Protein AF-A0A377XIR5-F1 (afdb_monomer_lite)

Foldseek 3Di:
DFDDDDPVVVVVVVVVLVPDPVRPDDDDDDDPDGDPDDDPVVVVVVVVVVVVVVVVVVVVD

InterPro domains:
  IPR014717 Translation elongation factor EF1B/small ribosomal subunit protein bS6 [G3DSA:3.30.70.60] (1-58)
  IPR035980 Small ribosomal subunit protein bS6 superfamily [SSF54995] (1-42)

Secondary structure (DSSP, 8-state):
------HHHHHHHHHHHHH-TT-S-------SS---SPPHHHHHHHHHHHHHHHHHHHTT-

Radius of gyration: 19.27 Å; chains: 1; bounding box: 40×24×48 Å

Sequence (61 aa):
MNVEAPQEAIDELETNFRFNDAVIRSMVMRTKHAVTEASPMVKAKDERRERRGRFRQRNRR

Organism: Klebsie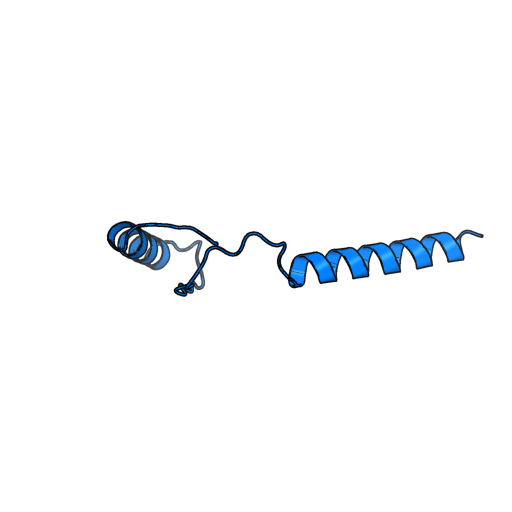lla pneumoniae (NCBI:txid573)

Structure (mmCIF, N/CA/C/O backbone):
data_AF-A0A377XIR5-F1
#
_entry.id   AF-A0A377XIR5-F1
#
loop_
_atom_site.group_PDB
_atom_site.id
_atom_site.type_symbol
_atom_site.label_atom_id
_atom_site.label_alt_id
_atom_site.label_comp_id
_atom_site.label_asym_id
_atom_site.label_entity_id
_atom_site.label_seq_id
_atom_site.pdbx_PDB_ins_code
_atom_site.Cartn_x
_atom_site.Cartn_y
_atom_site.Cartn_z
_atom_site.occupancy
_atom_site.B_iso_or_equiv
_atom_site.auth_seq_id
_atom_site.auth_comp_id
_atom_site.auth_asym_id
_atom_site.auth_atom_id
_atom_site.pdbx_PDB_model_num
ATOM 1 N N . MET A 1 1 ? -0.924 -2.099 -2.191 1.00 86.94 1 MET A N 1
ATOM 2 C CA . MET A 1 1 ? -1.630 -3.328 -1.771 1.00 86.94 1 MET A CA 1
ATOM 3 C C . MET A 1 1 ? -3.052 -3.237 -2.298 1.00 86.94 1 MET A C 1
ATOM 5 O O . MET A 1 1 ? -3.580 -2.134 -2.288 1.00 86.94 1 MET A O 1
ATOM 9 N N . ASN A 1 2 ? -3.633 -4.328 -2.800 1.00 90.06 2 ASN A N 1
ATOM 10 C CA . ASN A 1 2 ? -5.058 -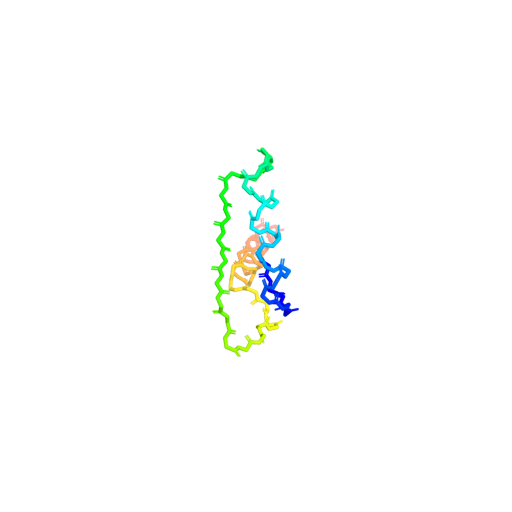4.383 -3.139 1.00 90.06 2 ASN A CA 1
ATOM 11 C C . ASN A 1 2 ? -5.719 -5.382 -2.183 1.00 90.06 2 ASN A C 1
ATOM 13 O O . ASN A 1 2 ? -5.350 -6.554 -2.204 1.00 90.06 2 ASN A O 1
ATOM 17 N N . VAL A 1 3 ? -6.592 -4.903 -1.298 1.00 90.62 3 VAL A N 1
ATOM 18 C CA . VAL A 1 3 ? -7.168 -5.683 -0.194 1.00 90.62 3 VAL A CA 1
ATOM 19 C C . VAL A 1 3 ? -8.593 -5.215 0.085 1.00 90.62 3 VAL A C 1
ATOM 21 O O . VAL A 1 3 ? -8.881 -4.022 -0.008 1.00 90.62 3 VAL A O 1
ATOM 24 N N . GLU A 1 4 ? -9.471 -6.158 0.414 1.00 93.06 4 GLU A N 1
ATOM 25 C CA . GLU A 1 4 ? -10.824 -5.894 0.898 1.00 93.06 4 GLU A CA 1
ATOM 26 C C . GLU A 1 4 ? -10.817 -5.984 2.425 1.00 93.06 4 GLU A C 1
ATOM 28 O O . GLU A 1 4 ? -10.441 -7.010 2.991 1.00 93.06 4 GLU A O 1
ATOM 33 N N . ALA A 1 5 ? -11.157 -4.883 3.089 1.00 91.88 5 ALA A N 1
ATOM 34 C CA . ALA A 1 5 ? -11.115 -4.771 4.539 1.00 91.88 5 ALA A CA 1
ATOM 35 C C . ALA A 1 5 ? -12.171 -3.765 5.028 1.00 91.88 5 ALA A C 1
ATOM 37 O O . ALA A 1 5 ? -12.521 -2.838 4.286 1.00 91.88 5 ALA A O 1
ATOM 38 N N . PRO A 1 6 ? -12.676 -3.924 6.265 1.00 94.12 6 PRO A N 1
ATOM 39 C CA . PRO A 1 6 ? -13.547 -2.937 6.891 1.00 94.12 6 PRO A CA 1
ATOM 40 C C . PRO A 1 6 ? -12.790 -1.632 7.166 1.00 94.12 6 PRO A C 1
ATOM 42 O O . PRO A 1 6 ? -11.561 -1.617 7.249 1.00 94.12 6 PRO A O 1
ATOM 45 N N . GLN A 1 7 ? -13.533 -0.536 7.342 1.00 91.88 7 GLN A N 1
ATOM 46 C CA . GLN A 1 7 ? -12.942 0.787 7.560 1.00 91.88 7 GLN A CA 1
ATOM 47 C C . GLN A 1 7 ? -12.046 0.832 8.805 1.00 91.88 7 GLN A C 1
ATOM 49 O O . GLN A 1 7 ? -10.945 1.362 8.731 1.00 91.88 7 GLN A O 1
ATOM 54 N N . GLU A 1 8 ? -12.474 0.200 9.897 1.00 95.56 8 GLU A N 1
ATOM 55 C CA . GLU A 1 8 ? -11.733 0.163 11.166 1.00 95.56 8 GLU A CA 1
ATOM 56 C C . GLU A 1 8 ? -10.309 -0.392 10.992 1.00 95.56 8 GLU A C 1
ATOM 58 O O . GLU A 1 8 ? -9.349 0.163 11.519 1.00 95.56 8 GLU A O 1
ATOM 63 N N . ALA A 1 9 ? -10.149 -1.436 10.171 1.00 94.94 9 ALA A N 1
ATOM 64 C CA . ALA A 1 9 ? -8.841 -2.021 9.885 1.00 94.94 9 ALA A CA 1
ATOM 65 C C . ALA A 1 9 ? -7.948 -1.093 9.039 1.00 94.94 9 ALA A C 1
ATOM 67 O O . ALA A 1 9 ? -6.723 -1.118 9.169 1.00 94.94 9 ALA A O 1
ATOM 68 N N . ILE A 1 10 ? -8.538 -0.272 8.162 1.00 93.88 10 ILE A N 1
ATOM 69 C CA . ILE A 1 10 ? -7.795 0.721 7.374 1.00 93.88 10 ILE A CA 1
ATOM 70 C C . ILE A 1 10 ? -7.279 1.846 8.277 1.00 93.88 10 ILE A C 1
ATOM 72 O O . ILE A 1 10 ? -6.126 2.251 8.132 1.00 93.88 10 ILE A O 1
ATOM 76 N N . ASP A 1 11 ? -8.096 2.301 9.225 1.00 93.75 11 ASP A N 1
ATOM 77 C CA . ASP A 1 11 ? -7.739 3.377 10.156 1.00 93.75 11 ASP A CA 1
ATOM 78 C C . ASP A 1 11 ? -6.595 2.943 11.099 1.00 93.75 11 ASP A C 1
ATOM 80 O O . ASP A 1 11 ? -5.653 3.698 1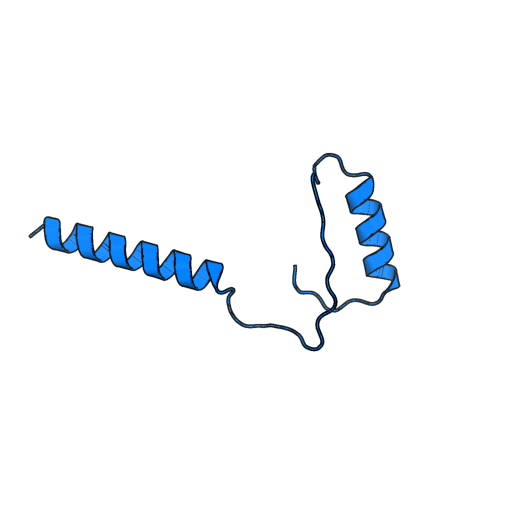1.377 1.00 93.75 11 ASP A O 1
ATOM 84 N N . GLU A 1 12 ? -6.617 1.681 11.536 1.00 94.50 12 GLU A N 1
ATOM 85 C CA . GLU A 1 12 ? -5.548 1.089 12.344 1.00 94.50 12 GLU A CA 1
ATOM 86 C C . GLU A 1 12 ? -4.233 0.965 11.545 1.00 94.50 12 GLU A C 1
ATOM 88 O O . GLU A 1 12 ? -3.151 1.304 12.035 1.00 94.50 12 GLU A O 1
ATOM 93 N N . LEU A 1 13 ? -4.312 0.563 10.269 1.00 93.12 13 LEU A N 1
ATOM 94 C CA . LEU A 1 13 ? -3.161 0.523 9.358 1.00 93.12 13 LEU A CA 1
ATOM 95 C C . LEU A 1 13 ? -2.558 1.910 9.103 1.00 93.12 13 LEU A C 1
ATOM 97 O O . LEU A 1 13 ? -1.333 2.043 9.054 1.00 93.12 13 LEU A O 1
ATOM 101 N N . GLU A 1 14 ? -3.388 2.941 8.950 1.00 92.12 14 GLU A N 1
ATOM 102 C CA . GLU A 1 14 ? -2.921 4.317 8.768 1.00 92.12 14 GLU A CA 1
ATOM 103 C C . GLU A 1 14 ? -2.135 4.804 9.991 1.00 92.12 14 GLU A C 1
ATOM 105 O O . GLU A 1 14 ? -1.030 5.342 9.853 1.00 92.12 14 GLU A O 1
ATOM 110 N N . THR A 1 15 ? -2.655 4.519 11.187 1.00 93.62 15 THR A N 1
ATOM 111 C CA . THR A 1 15 ? -1.986 4.814 12.459 1.00 93.62 15 THR A CA 1
ATOM 112 C C . THR A 1 15 ? -0.619 4.129 12.524 1.00 93.62 15 THR A C 1
ATOM 114 O O . THR A 1 15 ? 0.396 4.780 12.780 1.00 93.62 15 THR A O 1
ATOM 117 N N . ASN A 1 16 ? -0.558 2.839 12.1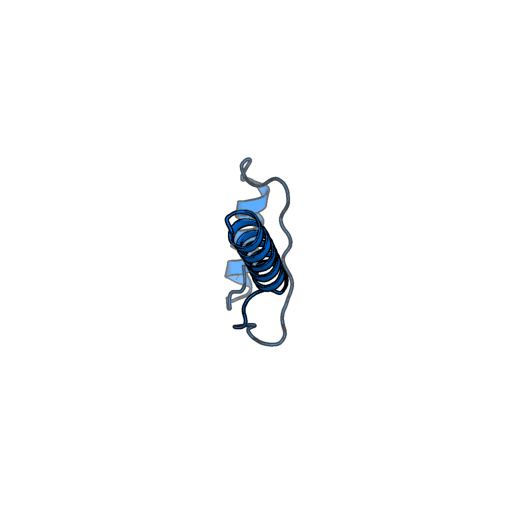88 1.00 94.31 16 ASN A N 1
ATOM 118 C CA . ASN A 1 16 ? 0.692 2.078 12.174 1.00 94.31 16 ASN A CA 1
ATOM 119 C C . ASN A 1 16 ? 1.720 2.635 11.179 1.00 94.31 16 ASN A C 1
ATOM 121 O O . ASN A 1 16 ? 2.899 2.751 11.516 1.00 94.31 16 ASN A O 1
ATOM 125 N N . PHE A 1 17 ? 1.305 3.025 9.970 1.00 94.06 17 PHE A N 1
ATOM 126 C CA . PHE A 1 17 ? 2.221 3.621 8.992 1.00 94.06 17 PHE A CA 1
ATOM 127 C C . PHE A 1 17 ? 2.741 4.996 9.417 1.00 94.06 17 PHE A C 1
ATOM 129 O O . PHE A 1 17 ? 3.851 5.356 9.035 1.00 94.06 17 PHE A O 1
ATOM 136 N N . ARG A 1 18 ? 1.985 5.762 10.214 1.00 91.50 18 ARG A N 1
ATOM 137 C CA . ARG A 1 18 ? 2.395 7.100 10.665 1.00 91.50 18 ARG A CA 1
ATOM 138 C C . ARG A 1 18 ? 3.521 7.080 11.702 1.00 91.50 18 ARG A C 1
ATOM 140 O O . ARG A 1 18 ? 4.296 8.041 11.755 1.00 91.50 18 ARG A O 1
ATOM 147 N N . PHE A 1 19 ? 3.576 6.036 12.528 1.00 90.94 19 PHE A N 1
ATOM 148 C CA . PHE A 1 19 ? 4.561 5.885 13.606 1.00 90.94 19 PHE A CA 1
ATOM 149 C C . PHE A 1 19 ? 5.725 4.955 13.252 1.00 90.94 19 PHE A C 1
ATOM 151 O O . PHE A 1 19 ? 6.682 4.868 14.016 1.00 90.94 19 PHE A O 1
ATOM 158 N N . ASN A 1 20 ? 5.666 4.287 12.100 1.00 92.81 20 ASN A N 1
ATOM 159 C CA . ASN A 1 20 ? 6.725 3.407 11.631 1.00 92.81 20 ASN A CA 1
ATOM 160 C C . ASN A 1 20 ? 7.750 4.182 10.788 1.00 92.81 20 ASN A C 1
ATOM 162 O O . ASN A 1 20 ? 7.442 4.687 9.710 1.00 92.81 20 ASN A O 1
ATOM 166 N N . ASP A 1 21 ? 8.987 4.236 11.264 1.00 92.75 21 ASP A N 1
ATOM 167 C CA . ASP A 1 21 ? 10.120 4.904 10.622 1.00 92.75 21 ASP A CA 1
ATOM 168 C C . ASP A 1 21 ? 10.637 4.183 9.366 1.00 92.75 21 ASP A C 1
ATOM 170 O O . ASP A 1 21 ? 11.267 4.805 8.508 1.00 92.75 21 ASP A O 1
ATOM 174 N N . ALA A 1 22 ? 10.307 2.902 9.184 1.00 95.44 22 ALA A N 1
ATOM 175 C CA . ALA A 1 22 ? 10.569 2.177 7.943 1.00 95.44 22 ALA A CA 1
ATOM 176 C C . ALA A 1 22 ? 9.639 2.604 6.788 1.00 95.44 22 ALA A C 1
ATOM 178 O O . ALA A 1 22 ? 9.885 2.245 5.631 1.00 95.44 22 ALA A O 1
ATOM 179 N N . VAL A 1 23 ? 8.572 3.366 7.066 1.00 92.25 23 VAL A N 1
ATOM 180 C CA . VAL A 1 23 ? 7.585 3.803 6.070 1.00 92.25 23 VAL A CA 1
ATOM 181 C C . VAL A 1 23 ? 7.716 5.302 5.809 1.00 92.25 23 VAL A C 1
ATOM 183 O O . VAL A 1 23 ? 7.299 6.142 6.592 1.00 92.25 23 VAL A O 1
ATOM 186 N N . ILE A 1 24 ? 8.272 5.652 4.646 1.00 93.19 24 ILE A N 1
ATOM 187 C CA . ILE A 1 24 ? 8.572 7.052 4.298 1.00 93.19 24 ILE A CA 1
ATOM 188 C C . ILE A 1 24 ? 7.321 7.800 3.804 1.00 93.19 24 ILE A C 1
ATOM 190 O O . ILE A 1 24 ? 7.145 8.982 4.095 1.00 93.19 24 ILE A O 1
ATOM 194 N N . ARG A 1 25 ? 6.467 7.137 3.006 1.00 94.50 25 ARG A N 1
ATOM 195 C CA . ARG A 1 25 ? 5.204 7.679 2.466 1.00 94.50 25 ARG A CA 1
ATOM 196 C C . ARG A 1 25 ? 4.204 6.549 2.227 1.00 94.50 25 ARG A C 1
ATOM 198 O O . ARG A 1 25 ? 4.573 5.523 1.658 1.00 94.50 25 ARG A O 1
ATOM 205 N N . SER A 1 26 ? 2.943 6.769 2.583 1.00 92.06 26 SER A N 1
ATOM 206 C CA . SER A 1 26 ? 1.824 5.856 2.328 1.00 92.06 26 SER A CA 1
ATOM 207 C C . SER A 1 26 ? 0.706 6.571 1.556 1.00 92.06 26 SER A C 1
ATOM 209 O O . SER A 1 26 ? 0.575 7.793 1.605 1.00 92.06 26 SER A O 1
ATOM 211 N N . MET A 1 27 ? -0.072 5.811 0.784 1.00 93.31 27 MET A N 1
ATOM 212 C CA . MET A 1 27 ? -1.258 6.293 0.073 1.00 93.31 27 MET A CA 1
ATOM 213 C C . MET A 1 27 ? -2.317 5.193 0.088 1.00 93.31 27 MET A C 1
ATOM 215 O O . MET A 1 27 ? -2.033 4.056 -0.293 1.00 93.31 27 MET A O 1
ATOM 219 N N . VAL A 1 28 ? -3.534 5.552 0.490 1.00 92.69 28 VAL A N 1
ATOM 220 C CA . VAL A 1 28 ? -4.704 4.669 0.503 1.00 92.69 28 VAL A CA 1
ATOM 221 C C . VAL A 1 28 ? -5.721 5.206 -0.501 1.00 92.69 28 VAL A C 1
ATOM 223 O O . VAL A 1 28 ? -6.005 6.401 -0.528 1.00 92.69 28 VAL A O 1
ATOM 226 N N . MET A 1 29 ? -6.255 4.334 -1.358 1.00 92.44 29 MET A N 1
ATOM 227 C CA . MET A 1 29 ? -7.257 4.694 -2.36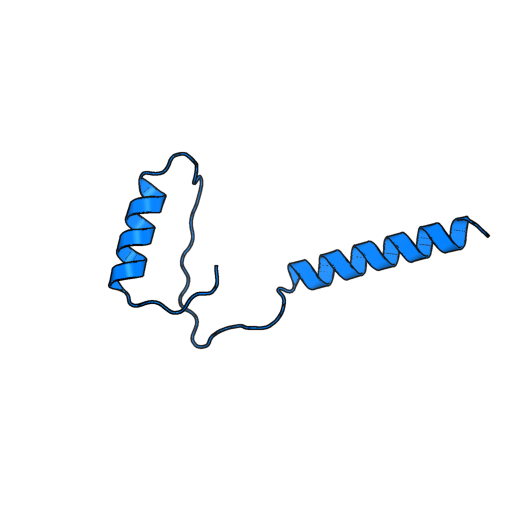4 1.00 92.44 29 MET A CA 1
ATOM 228 C C . MET A 1 29 ? -8.403 3.690 -2.341 1.00 92.44 29 MET A C 1
ATOM 230 O O . MET A 1 29 ? -8.177 2.480 -2.320 1.00 92.44 29 MET A O 1
ATOM 234 N N . ARG A 1 30 ? -9.641 4.194 -2.381 1.00 92.19 30 ARG A N 1
ATOM 235 C CA . ARG A 1 30 ? -10.830 3.350 -2.529 1.00 92.19 30 ARG A CA 1
ATOM 236 C C . ARG A 1 30 ? -10.951 2.866 -3.967 1.00 92.19 30 ARG A C 1
ATOM 238 O O . ARG A 1 30 ? -10.813 3.646 -4.908 1.00 92.19 30 ARG A O 1
ATOM 245 N N . THR A 1 31 ? -11.297 1.596 -4.119 1.00 91.06 31 THR A N 1
ATOM 246 C CA . THR A 1 31 ? -11.516 0.966 -5.422 1.00 91.06 31 THR A CA 1
ATOM 247 C C . THR A 1 31 ? -12.929 0.405 -5.447 1.00 91.06 31 THR A C 1
ATOM 249 O O . THR A 1 31 ? -13.378 -0.165 -4.459 1.00 91.06 31 THR A O 1
ATOM 252 N N . LYS A 1 32 ? -13.654 0.592 -6.554 1.00 90.69 32 LYS A N 1
ATOM 253 C CA . LYS A 1 32 ? -15.054 0.140 -6.661 1.00 90.69 32 LYS A CA 1
ATOM 254 C C . LYS A 1 32 ? -15.176 -1.387 -6.685 1.00 90.69 32 LYS A C 1
ATOM 256 O O . LYS A 1 32 ? -16.157 -1.926 -6.193 1.00 90.69 32 LYS A O 1
ATOM 261 N N . HIS A 1 33 ? -14.181 -2.057 -7.265 1.00 89.62 33 HIS A N 1
ATOM 262 C CA . HIS A 1 33 ? -14.110 -3.509 -7.404 1.00 89.62 33 HIS A CA 1
ATOM 263 C C . HIS A 1 33 ? -12.666 -3.980 -7.208 1.00 89.62 33 HIS A C 1
ATOM 265 O O . HIS A 1 33 ? -11.726 -3.207 -7.422 1.00 89.62 33 HIS A O 1
ATOM 271 N N . ALA A 1 34 ? -12.488 -5.248 -6.838 1.00 88.81 34 ALA A N 1
ATOM 272 C CA . ALA A 1 34 ? -11.170 -5.851 -6.684 1.00 88.81 34 ALA A CA 1
ATOM 273 C C . ALA A 1 34 ? -10.478 -6.033 -8.047 1.00 88.81 34 ALA A C 1
ATOM 275 O O . ALA A 1 34 ? -10.993 -6.702 -8.941 1.00 88.81 34 ALA A O 1
ATOM 276 N N . VAL A 1 35 ? -9.283 -5.457 -8.198 1.00 89.31 35 VAL A N 1
ATOM 277 C CA . VAL A 1 35 ? -8.430 -5.646 -9.380 1.00 89.31 35 VAL A CA 1
ATOM 278 C C . VAL A 1 35 ? -7.554 -6.888 -9.199 1.00 89.31 35 VAL A C 1
ATOM 280 O O . VAL A 1 35 ? -6.675 -6.912 -8.336 1.00 89.31 35 VAL A O 1
ATOM 283 N N . THR A 1 36 ? -7.775 -7.912 -10.020 1.00 89.56 36 THR A N 1
ATOM 284 C CA . THR A 1 36 ? -7.049 -9.195 -9.950 1.00 89.56 36 THR A CA 1
ATOM 285 C C . THR A 1 36 ? -5.981 -9.352 -11.031 1.00 89.56 36 THR A C 1
ATOM 287 O O . THR A 1 36 ? -5.139 -10.244 -10.948 1.00 89.56 36 THR A O 1
ATOM 290 N N . GLU A 1 37 ? -5.980 -8.482 -12.041 1.00 89.56 37 GLU A N 1
ATOM 291 C CA . GLU A 1 37 ? -5.006 -8.550 -13.123 1.00 89.56 37 GLU A CA 1
ATOM 292 C C . GLU A 1 37 ? -3.614 -8.057 -12.712 1.00 89.56 37 GLU A C 1
ATOM 294 O O . GLU A 1 37 ? -3.446 -7.185 -11.856 1.00 89.56 37 GLU A O 1
ATOM 299 N N . ALA A 1 38 ? -2.593 -8.577 -13.399 1.00 88.88 38 ALA A N 1
ATOM 300 C CA . ALA A 1 38 ? -1.225 -8.112 -13.232 1.00 88.88 38 ALA A CA 1
ATOM 301 C C . ALA A 1 38 ? -1.095 -6.611 -13.545 1.00 88.88 38 ALA A C 1
ATOM 303 O O . ALA A 1 38 ? -1.588 -6.125 -14.569 1.00 88.88 38 ALA A O 1
ATOM 304 N N . SER A 1 39 ? -0.359 -5.894 -12.686 1.00 90.12 39 SER A N 1
ATOM 305 C CA . SER A 1 39 ? -0.108 -4.460 -12.848 1.00 90.12 39 SER A CA 1
ATOM 306 C C . SER A 1 39 ? 0.545 -4.152 -14.205 1.00 90.12 39 SER A C 1
ATOM 308 O O . SER A 1 39 ? 1.466 -4.871 -14.616 1.00 90.12 39 SER A O 1
ATOM 310 N N . PRO A 1 40 ? 0.162 -3.045 -14.874 1.00 88.00 40 PRO A N 1
ATOM 311 C CA . PRO A 1 40 ? 0.809 -2.588 -16.103 1.00 88.00 40 PRO A CA 1
ATOM 312 C C . PRO A 1 40 ? 2.332 -2.458 -15.977 1.00 88.00 40 PRO A C 1
ATOM 314 O O . PRO A 1 40 ? 3.060 -2.722 -16.931 1.00 88.00 40 PRO A O 1
ATOM 317 N N . MET A 1 41 ? 2.836 -2.111 -14.787 1.00 90.44 41 MET A N 1
ATOM 318 C CA . MET A 1 41 ? 4.276 -2.023 -14.534 1.00 90.44 41 MET A CA 1
ATOM 319 C C . MET A 1 41 ? 4.978 -3.380 -14.617 1.00 90.44 41 MET A C 1
ATOM 321 O O . MET A 1 41 ? 6.102 -3.456 -15.115 1.00 90.44 41 MET A O 1
ATOM 325 N N . VAL A 1 42 ? 4.332 -4.445 -14.132 1.00 89.06 42 VAL A N 1
ATOM 326 C CA . VAL A 1 42 ? 4.872 -5.810 -14.202 1.00 89.06 42 VAL A CA 1
ATOM 327 C C . VAL A 1 42 ? 4.897 -6.260 -15.658 1.00 89.06 42 VAL A C 1
ATOM 329 O O . VAL A 1 42 ? 5.964 -6.612 -16.157 1.00 89.06 42 VAL A O 1
ATOM 332 N N . LYS A 1 43 ? 3.771 -6.102 -16.369 1.00 87.25 43 LYS A N 1
ATOM 333 C CA . LYS A 1 43 ? 3.668 -6.412 -17.804 1.00 87.25 43 LYS A CA 1
ATOM 334 C C . LYS A 1 43 ? 4.768 -5.698 -18.611 1.00 87.25 43 LYS A C 1
ATOM 336 O O . LYS A 1 43 ? 5.519 -6.331 -19.349 1.00 87.25 43 LYS A O 1
ATOM 341 N N . ALA A 1 44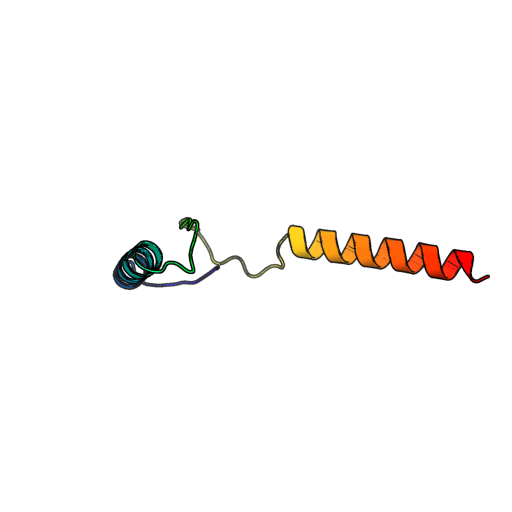 ? 4.960 -4.395 -18.389 1.00 88.75 44 ALA A N 1
ATOM 342 C CA . ALA A 1 44 ? 5.988 -3.612 -19.080 1.00 88.75 44 ALA A CA 1
ATOM 343 C C . ALA A 1 44 ? 7.431 -4.052 -18.753 1.00 88.75 44 ALA A C 1
ATOM 345 O O . ALA A 1 44 ? 8.321 -3.984 -19.610 1.00 88.75 44 ALA A O 1
ATOM 346 N N . LYS A 1 45 ? 7.696 -4.485 -17.514 1.00 88.50 45 LYS A N 1
ATOM 347 C CA . LYS A 1 45 ? 9.013 -4.989 -17.101 1.00 88.50 45 LYS A CA 1
ATOM 348 C C . LYS A 1 45 ? 9.341 -6.308 -17.802 1.00 88.50 45 LYS A C 1
ATOM 350 O O . LYS A 1 45 ? 10.465 -6.456 -18.294 1.00 88.50 45 LYS A O 1
ATOM 355 N N . ASP A 1 46 ? 8.378 -7.219 -17.879 1.00 87.00 46 ASP A N 1
ATOM 356 C CA . ASP A 1 46 ? 8.550 -8.521 -18.521 1.00 87.00 46 ASP A CA 1
ATOM 357 C C . ASP A 1 46 ? 8.780 -8.365 -20.027 1.00 87.00 46 ASP A C 1
ATOM 359 O O . ASP A 1 46 ? 9.784 -8.860 -20.546 1.00 87.00 46 ASP A O 1
ATOM 363 N N . GLU A 1 47 ? 7.994 -7.526 -20.707 1.00 87.31 47 GLU A N 1
ATOM 364 C CA . GLU A 1 47 ? 8.221 -7.210 -22.121 1.00 87.31 47 GLU A CA 1
ATOM 365 C C . GLU A 1 47 ? 9.618 -6.630 -22.393 1.00 87.31 47 GLU A C 1
ATOM 367 O O . GLU A 1 47 ? 10.270 -6.969 -23.389 1.00 87.31 47 GLU A O 1
ATOM 372 N N . ARG A 1 48 ? 10.112 -5.728 -21.527 1.00 87.00 48 ARG A N 1
ATOM 373 C CA . ARG A 1 48 ? 11.476 -5.186 -21.660 1.00 87.00 48 ARG A CA 1
ATOM 374 C C . ARG A 1 48 ? 12.529 -6.273 -21.462 1.00 87.00 48 ARG A C 1
ATOM 376 O O . ARG A 1 48 ? 13.545 -6.258 -22.165 1.00 87.00 48 ARG A O 1
ATOM 383 N N . ARG A 1 49 ? 12.319 -7.194 -20.518 1.00 87.12 49 ARG A N 1
ATOM 384 C CA . ARG A 1 49 ? 13.232 -8.314 -20.255 1.00 87.12 49 ARG A CA 1
ATOM 385 C C . ARG A 1 49 ? 13.286 -9.265 -21.448 1.00 87.12 49 ARG A C 1
ATOM 387 O O . ARG A 1 49 ? 14.383 -9.606 -21.889 1.00 87.12 49 ARG A O 1
ATOM 394 N N . GLU A 1 50 ? 12.139 -9.615 -22.018 1.00 86.56 50 GLU A N 1
ATOM 395 C CA . GLU A 1 50 ? 12.048 -10.454 -23.213 1.00 86.56 50 GLU A CA 1
ATOM 396 C C . GLU A 1 50 ? 12.722 -9.814 -24.426 1.00 86.56 50 GLU A C 1
ATOM 398 O O . GLU A 1 50 ? 13.526 -10.461 -25.101 1.00 86.56 50 GLU A O 1
ATOM 403 N N . ARG A 1 51 ? 12.461 -8.521 -24.680 1.00 85.81 51 ARG A N 1
ATOM 404 C CA . ARG A 1 51 ? 13.132 -7.777 -25.759 1.00 85.81 51 ARG A CA 1
ATOM 405 C C . ARG A 1 51 ? 14.651 -7.858 -25.610 1.00 85.81 51 ARG A C 1
ATOM 407 O O . ARG A 1 51 ? 15.334 -8.210 -26.568 1.00 85.81 51 ARG A O 1
ATOM 414 N N . ARG A 1 52 ? 15.190 -7.608 -24.409 1.00 84.88 52 ARG A N 1
ATOM 415 C CA . ARG A 1 52 ? 16.637 -7.715 -24.128 1.00 84.88 52 ARG A CA 1
ATOM 416 C C . ARG A 1 52 ? 17.179 -9.136 -24.339 1.00 84.88 52 ARG A C 1
ATOM 418 O O . ARG A 1 52 ? 18.291 -9.282 -24.845 1.00 84.88 52 ARG A O 1
ATOM 425 N N . GLY A 1 53 ? 16.412 -10.168 -23.987 1.00 83.12 53 GLY A N 1
ATOM 426 C CA . GLY A 1 53 ? 16.765 -11.571 -24.233 1.00 83.12 53 GLY A CA 1
ATOM 427 C C . GLY A 1 53 ? 16.894 -11.893 -25.725 1.00 83.12 53 GLY A C 1
ATOM 428 O O . GLY A 1 53 ? 17.909 -12.453 -26.143 1.00 83.12 53 GLY A O 1
ATOM 429 N N . ARG A 1 54 ? 15.930 -11.442 -26.541 1.00 80.44 54 ARG A N 1
ATOM 430 C CA . ARG A 1 54 ? 15.957 -11.612 -28.006 1.00 80.44 54 ARG A CA 1
ATOM 431 C C . ARG A 1 54 ? 17.167 -10.932 -28.652 1.00 80.44 54 ARG A C 1
ATOM 433 O O . ARG A 1 54 ? 17.832 -11.544 -29.485 1.00 80.44 54 ARG A O 1
ATOM 440 N N . PHE A 1 55 ? 17.509 -9.711 -28.228 1.00 76.81 55 PHE A N 1
ATOM 441 C CA . PHE A 1 55 ? 18.715 -9.022 -28.712 1.00 76.81 55 PHE A CA 1
ATOM 442 C C . PHE A 1 55 ? 20.000 -9.801 -28.402 1.00 76.81 55 PHE A C 1
ATOM 444 O O . PHE A 1 55 ? 20.851 -9.947 -29.275 1.00 76.81 55 PHE A O 1
ATOM 451 N N . ARG A 1 56 ? 20.135 -10.353 -27.188 1.00 78.12 56 ARG A N 1
ATOM 452 C CA . ARG A 1 56 ? 21.314 -11.152 -26.807 1.00 78.12 56 ARG A CA 1
ATOM 453 C C . ARG A 1 56 ? 21.428 -12.461 -27.584 1.00 78.12 56 ARG A C 1
ATOM 455 O O . ARG A 1 56 ? 22.539 -12.878 -27.884 1.00 78.12 56 ARG A O 1
ATOM 462 N N . GLN A 1 57 ? 20.307 -13.104 -27.905 1.00 76.06 57 GLN A N 1
ATOM 463 C CA . GLN A 1 57 ? 20.305 -14.351 -28.671 1.00 76.06 57 GLN A CA 1
ATOM 464 C C . GLN A 1 57 ? 20.656 -14.120 -30.145 1.00 76.06 57 GLN A C 1
ATOM 466 O O . GLN A 1 57 ? 21.372 -14.925 -30.733 1.00 76.06 57 GLN A O 1
ATOM 471 N N . ARG A 1 58 ? 20.211 -12.996 -30.721 1.00 75.31 58 ARG A N 1
ATOM 472 C CA . ARG A 1 58 ? 20.558 -12.599 -32.091 1.00 75.31 58 ARG A CA 1
ATOM 473 C C . ARG A 1 58 ? 22.041 -12.254 -32.248 1.00 75.31 58 ARG A C 1
ATOM 475 O O . ARG A 1 58 ? 22.597 -12.548 -33.289 1.00 75.31 58 ARG A O 1
ATOM 482 N N . ASN A 1 59 ? 22.670 -11.679 -31.222 1.00 72.12 59 ASN A N 1
ATOM 483 C CA . ASN A 1 59 ? 24.082 -11.273 -31.253 1.00 72.12 59 ASN A CA 1
ATOM 484 C C . ASN A 1 59 ? 25.075 -12.416 -30.944 1.00 72.12 59 ASN A C 1
ATOM 486 O O . ASN A 1 59 ? 26.273 -12.176 -30.845 1.00 72.12 59 ASN A O 1
ATOM 490 N N . ARG A 1 60 ? 24.571 -13.632 -30.688 1.00 69.62 60 ARG A N 1
ATOM 491 C CA . ARG A 1 60 ? 25.360 -14.852 -30.428 1.00 69.62 60 ARG A CA 1
ATOM 492 C C . ARG A 1 60 ? 25.349 -15.836 -31.608 1.00 69.62 60 ARG A C 1
ATOM 494 O O . ARG A 1 60 ? 25.863 -16.941 -31.465 1.00 69.62 60 ARG A O 1
ATOM 501 N N . ARG A 1 61 ? 24.719 -15.457 -32.719 1.00 56.44 61 ARG A N 1
ATOM 502 C CA . ARG A 1 61 ? 24.807 -16.121 -34.023 1.00 56.44 61 ARG A CA 1
ATOM 503 C C . ARG A 1 61 ? 25.627 -15.232 -34.940 1.00 56.44 61 ARG A C 1
ATOM 505 O O . ARG A 1 61 ? 26.331 -15.806 -35.788 1.00 56.44 61 ARG A O 1
#

pLDDT: mean 88.49, std 7.04, range [56.44, 95.56]